Protein AF-A0A9C8ZL32-F1 (afdb_monomer_lite)

Radius of gyration: 30.03 Å; chains: 1; bounding box: 86×32×88 Å

Sequence (175 aa):
MHGDDRQGNGRRWAFMIGAAVLIGLVLAGVYVALLRPLAGVPGGEFSSNGEQIFFTATSQRGTPITADMGGGPMMGGMMFGGSLSCASCHGPDGRGGELQMMGRSIEVPDIRWEALTSEEHGAEMEHESYTEETIRQAITQGVDPAGEPLNWPMPRWSMSEEDLDDLIEYLKTLE

Secondary structure (DSSP, 8-state):
------SHHHHHHHHHHHHHHHHHHHHHHHHHHHTS----------SSHHHHHHHHSB-TTSPBPEEE-SS-HHHHHHHTTT---HHHHH-TTS--EEEEETTEEEEEPP--HHHHH-HHHHHHTTSPPP-HHHHHHHHHH-B-TTSPBPPTT--EEE--HHHHHHHHHHHTT--

Structure (mmCIF, N/CA/C/O backbone):
data_AF-A0A9C8ZL32-F1
#
_entry.id   AF-A0A9C8ZL32-F1
#
loop_
_atom_site.group_PDB
_atom_site.id
_atom_site.type_symbol
_atom_site.label_atom_id
_atom_site.label_alt_id
_atom_site.label_comp_id
_atom_site.label_asym_id
_atom_site.label_entity_id
_atom_site.label_seq_id
_atom_site.pdbx_PDB_ins_code
_atom_site.Cartn_x
_atom_site.Cartn_y
_atom_site.Cartn_z
_atom_site.occupancy
_atom_site.B_iso_or_equiv
_atom_site.auth_seq_id
_atom_site.auth_comp_id
_atom_site.auth_asym_id
_atom_site.auth_atom_id
_atom_site.pdbx_PDB_model_num
ATOM 1 N N . MET A 1 1 ? -72.395 -4.672 67.593 1.00 39.72 1 MET A N 1
ATOM 2 C CA . MET A 1 1 ? -71.893 -5.262 66.334 1.00 39.72 1 MET A CA 1
ATOM 3 C C . MET A 1 1 ? -71.372 -4.121 65.470 1.00 39.72 1 MET A C 1
ATOM 5 O O . MET A 1 1 ? -72.178 -3.400 64.902 1.00 39.72 1 MET A O 1
ATOM 9 N N . HIS A 1 2 ? -70.065 -3.872 65.462 1.00 41.81 2 HIS A N 1
ATOM 10 C CA . HIS A 1 2 ? -69.412 -2.981 64.495 1.00 41.81 2 HIS A CA 1
ATOM 11 C C . HIS A 1 2 ? -68.164 -3.719 64.022 1.00 41.81 2 HIS A C 1
ATOM 13 O O . HIS A 1 2 ? -67.285 -4.028 64.825 1.00 41.81 2 HIS A O 1
ATOM 19 N N . GLY A 1 3 ? -68.213 -4.134 62.757 1.00 45.81 3 GLY A N 1
ATOM 20 C CA . GLY A 1 3 ? -67.220 -4.969 62.104 1.00 45.81 3 GLY A CA 1
ATOM 21 C C . GLY A 1 3 ? -66.013 -4.160 61.650 1.00 45.81 3 GLY A C 1
ATOM 22 O O . GLY A 1 3 ? -66.136 -3.065 61.123 1.00 45.81 3 GLY A O 1
ATOM 23 N N . ASP A 1 4 ? -64.869 -4.764 61.923 1.00 54.47 4 ASP A N 1
ATOM 24 C CA . ASP A 1 4 ? -63.501 -4.536 61.475 1.00 54.47 4 ASP A CA 1
ATOM 25 C C . ASP A 1 4 ? -63.310 -3.977 60.038 1.00 54.47 4 ASP A C 1
ATOM 27 O O . ASP A 1 4 ? -63.378 -4.712 59.056 1.00 54.47 4 ASP A O 1
ATOM 31 N N . ASP A 1 5 ? -62.961 -2.686 59.935 1.00 52.44 5 ASP A N 1
ATOM 32 C CA . ASP A 1 5 ? -62.543 -1.980 58.704 1.00 52.44 5 ASP A CA 1
ATOM 33 C C . ASP A 1 5 ? -61.003 -1.927 58.524 1.00 52.44 5 ASP A C 1
ATOM 35 O O . ASP A 1 5 ? -60.452 -0.968 57.978 1.00 52.44 5 ASP A O 1
ATOM 39 N N . ARG A 1 6 ? -60.238 -2.930 58.989 1.00 51.53 6 ARG A N 1
ATOM 40 C CA . ARG A 1 6 ? -58.757 -2.912 58.857 1.00 51.53 6 ARG A CA 1
ATOM 41 C C . ARG A 1 6 ? -58.165 -3.701 57.686 1.00 51.53 6 ARG A C 1
ATOM 43 O O . ARG A 1 6 ? -56.962 -3.607 57.451 1.00 51.53 6 ARG A O 1
ATOM 50 N N . GLN A 1 7 ? -58.954 -4.444 56.909 1.00 52.59 7 GLN A N 1
ATOM 51 C CA . GLN A 1 7 ? -58.394 -5.410 55.942 1.00 52.59 7 GLN A CA 1
ATOM 52 C C . GLN A 1 7 ? -58.138 -4.870 54.515 1.00 52.59 7 GLN A C 1
ATOM 54 O O . GLN A 1 7 ? -57.438 -5.514 53.732 1.00 52.59 7 GLN A O 1
ATOM 59 N N . GLY A 1 8 ? -58.629 -3.676 54.156 1.00 49.72 8 GLY A N 1
ATOM 60 C CA . GLY A 1 8 ? -58.520 -3.145 52.783 1.00 49.72 8 GLY A CA 1
ATOM 61 C C . GLY A 1 8 ? -57.181 -2.480 52.423 1.00 49.72 8 GLY A C 1
ATOM 62 O O . GLY A 1 8 ? -56.758 -2.518 51.265 1.00 49.72 8 GLY A O 1
ATOM 63 N N . ASN A 1 9 ? -56.490 -1.883 53.399 1.00 53.88 9 ASN A N 1
ATOM 64 C CA . ASN A 1 9 ? -55.334 -1.018 53.128 1.00 53.88 9 ASN A CA 1
ATOM 65 C C . ASN A 1 9 ? -54.004 -1.785 53.001 1.00 53.88 9 ASN A C 1
ATOM 67 O O . ASN A 1 9 ? -53.155 -1.405 52.200 1.00 53.88 9 ASN A O 1
ATOM 71 N N . GLY A 1 10 ? -53.837 -2.904 53.716 1.00 53.62 10 GLY A N 1
ATOM 72 C CA . GLY A 1 10 ? -52.587 -3.681 53.705 1.00 53.62 10 GLY A CA 1
ATOM 73 C C . GLY A 1 10 ? -52.282 -4.349 52.359 1.00 53.62 10 GLY A C 1
ATOM 74 O O . GLY A 1 10 ? -51.138 -4.362 51.912 1.00 53.62 10 GLY A O 1
ATOM 75 N N . ARG A 1 11 ? -53.316 -4.832 51.654 1.00 56.41 11 ARG A N 1
ATOM 76 C CA . ARG A 1 11 ? -53.162 -5.446 50.322 1.00 56.41 11 ARG A CA 1
ATOM 77 C C . ARG A 1 11 ? -52.757 -4.416 49.267 1.00 56.41 11 ARG A C 1
ATOM 79 O O . ARG A 1 11 ? -51.881 -4.694 48.460 1.00 56.41 11 ARG A O 1
ATOM 86 N N . ARG A 1 12 ? -53.337 -3.211 49.305 1.00 56.97 12 ARG A N 1
ATOM 87 C CA . ARG A 1 12 ? -53.019 -2.117 48.367 1.00 56.97 12 ARG A CA 1
ATOM 88 C C . ARG A 1 12 ? -51.570 -1.641 48.494 1.00 56.97 12 ARG A C 1
ATOM 90 O O . ARG A 1 12 ? -50.917 -1.415 47.481 1.00 56.97 12 ARG A O 1
ATOM 97 N N . TRP A 1 13 ? -51.055 -1.557 49.719 1.00 50.34 13 TRP A N 1
ATOM 98 C CA . TRP A 1 13 ? -49.664 -1.176 49.979 1.00 50.34 13 TRP A CA 1
ATOM 99 C C . TRP A 1 13 ? -48.668 -2.250 49.532 1.00 50.34 13 TRP A C 1
ATOM 101 O O . TRP A 1 13 ? -47.664 -1.920 48.907 1.00 50.34 13 TRP A O 1
ATOM 111 N N . ALA A 1 14 ? -48.975 -3.532 49.755 1.00 60.88 14 ALA A N 1
ATOM 112 C CA . ALA A 1 14 ? -48.140 -4.637 49.283 1.00 60.88 14 ALA A CA 1
ATOM 113 C C . ALA A 1 14 ? -48.019 -4.677 47.745 1.00 60.88 14 ALA A C 1
ATOM 115 O O . ALA A 1 14 ? -46.924 -4.880 47.222 1.00 60.88 14 ALA A O 1
ATOM 116 N N . PHE A 1 15 ? -49.110 -4.412 47.011 1.00 59.94 15 PHE A N 1
ATOM 117 C CA . PHE A 1 15 ? -49.075 -4.322 45.544 1.00 59.94 15 PHE A CA 1
ATOM 118 C C . PHE A 1 15 ? -48.273 -3.114 45.037 1.00 59.94 15 PHE A C 1
ATOM 120 O O . PHE A 1 15 ? -47.513 -3.251 44.081 1.00 59.94 15 PHE A O 1
ATOM 127 N N . MET A 1 16 ? -48.394 -1.951 45.686 1.00 57.88 16 MET A N 1
ATOM 128 C CA . MET A 1 16 ? -47.643 -0.741 45.314 1.00 57.88 16 MET A CA 1
ATOM 129 C C . MET A 1 16 ? -46.132 -0.910 45.533 1.00 57.88 16 MET A C 1
ATOM 131 O O . MET A 1 16 ? -45.339 -0.514 44.680 1.00 57.88 16 MET A O 1
ATOM 135 N N . ILE A 1 17 ? -45.729 -1.548 46.638 1.00 64.94 17 ILE A N 1
ATOM 136 C CA . ILE A 1 17 ? -44.318 -1.844 46.935 1.00 64.94 17 ILE A CA 1
ATOM 137 C C . ILE A 1 17 ? -43.763 -2.874 45.941 1.00 64.94 17 ILE A C 1
ATOM 139 O O . ILE A 1 17 ? -42.676 -2.679 45.402 1.00 64.94 17 ILE A O 1
ATOM 143 N N . GLY A 1 18 ? -44.525 -3.931 45.631 1.00 64.44 18 GLY A N 1
ATOM 144 C CA . GLY A 1 18 ? -44.128 -4.930 44.633 1.00 64.44 18 GLY A CA 1
ATOM 145 C C . GLY A 1 18 ? -43.945 -4.342 43.228 1.00 64.44 18 GLY A C 1
ATOM 146 O O . GLY A 1 18 ? -42.967 -4.657 42.551 1.00 64.44 18 GLY A O 1
ATOM 147 N N . ALA A 1 19 ? -44.833 -3.433 42.812 1.00 67.31 19 ALA A N 1
ATOM 148 C CA . ALA A 1 19 ? -44.729 -2.741 41.528 1.00 67.31 19 ALA A CA 1
ATOM 149 C C . ALA A 1 19 ? -43.510 -1.802 41.465 1.00 67.31 19 ALA A C 1
ATOM 151 O O . ALA A 1 19 ? -42.798 -1.792 40.463 1.00 67.31 19 ALA A O 1
ATOM 152 N N . ALA A 1 20 ? -43.224 -1.059 42.540 1.00 69.75 20 ALA A N 1
ATOM 153 C CA . ALA A 1 20 ? -42.065 -0.167 42.607 1.00 69.75 20 ALA A CA 1
ATOM 154 C C . ALA A 1 20 ? -40.727 -0.928 42.551 1.00 69.75 20 ALA A C 1
ATOM 156 O O . ALA A 1 20 ? -39.800 -0.490 41.870 1.00 69.75 20 ALA A O 1
ATOM 157 N N . VAL A 1 21 ? -40.635 -2.092 43.206 1.00 74.19 21 VAL A N 1
ATOM 158 C CA . VAL A 1 21 ? -39.442 -2.957 43.148 1.00 74.19 21 VAL A CA 1
ATOM 159 C C . VAL A 1 21 ? -39.241 -3.529 41.744 1.00 74.19 21 VAL A C 1
ATOM 161 O O . VAL A 1 21 ? -38.123 -3.501 41.232 1.00 74.19 21 VAL A O 1
ATOM 164 N N . LEU A 1 22 ? -40.309 -3.987 41.083 1.00 72.19 22 LEU A N 1
ATOM 165 C CA . LEU A 1 22 ? -40.230 -4.481 39.704 1.00 72.19 22 LEU A CA 1
ATOM 166 C C . LEU A 1 22 ? -39.793 -3.385 38.725 1.00 72.19 22 LEU A C 1
ATOM 168 O O . LEU A 1 22 ? -38.926 -3.629 37.891 1.00 72.19 22 LEU A O 1
ATOM 172 N N . ILE A 1 23 ? -40.327 -2.169 38.858 1.00 76.06 23 ILE A N 1
ATOM 173 C CA . ILE A 1 23 ? -39.914 -1.023 38.035 1.00 76.06 23 ILE A CA 1
ATOM 174 C C . ILE A 1 23 ? -38.441 -0.680 38.289 1.00 76.06 23 ILE A C 1
ATOM 176 O O . ILE A 1 23 ? -37.691 -0.487 37.336 1.00 76.06 23 ILE A O 1
ATOM 180 N N . GLY A 1 24 ? -37.998 -0.664 39.550 1.00 74.50 24 GLY A N 1
ATOM 181 C CA . GLY A 1 24 ? -36.598 -0.417 39.899 1.00 74.50 24 GLY A CA 1
ATOM 182 C C . GLY A 1 24 ? -35.638 -1.451 39.304 1.00 74.50 24 GLY A C 1
ATOM 183 O O . GLY A 1 24 ? -34.599 -1.081 38.763 1.00 74.50 24 GLY A O 1
ATOM 184 N N . LEU A 1 25 ? -36.006 -2.736 39.330 1.00 79.69 25 LEU A N 1
ATOM 185 C CA . LEU A 1 25 ? -35.209 -3.814 38.734 1.00 79.69 25 LEU A CA 1
ATOM 186 C C . LEU A 1 25 ? -35.155 -3.722 37.203 1.00 79.69 25 LEU A C 1
ATOM 188 O O . LEU A 1 25 ? -34.093 -3.927 36.619 1.00 79.69 25 LEU A O 1
ATOM 192 N N . VAL A 1 26 ? -36.266 -3.365 36.552 1.00 77.94 26 VAL A N 1
ATOM 193 C CA . VAL A 1 26 ? -36.304 -3.146 35.098 1.00 77.94 26 VAL A CA 1
ATOM 194 C C . VAL A 1 26 ? -35.438 -1.948 34.709 1.00 77.94 26 VAL A C 1
ATOM 196 O O . VAL A 1 26 ? -34.632 -2.055 33.790 1.00 77.94 26 VAL A O 1
ATOM 199 N N . LEU A 1 27 ? -35.538 -0.831 35.433 1.00 78.88 27 LEU A N 1
ATOM 200 C CA . LEU A 1 27 ? -34.731 0.362 35.168 1.00 78.88 27 LEU A CA 1
ATOM 201 C C . LEU A 1 27 ? -33.237 0.115 35.413 1.00 78.88 27 LEU A C 1
ATOM 203 O O . LEU A 1 27 ? -32.419 0.553 34.609 1.00 78.88 27 LEU A O 1
ATOM 207 N N . ALA A 1 28 ? -32.874 -0.633 36.457 1.00 76.25 28 ALA A N 1
ATOM 208 C CA . ALA A 1 28 ? -31.491 -1.045 36.693 1.00 76.25 28 ALA A CA 1
ATOM 209 C C . ALA A 1 28 ? -30.974 -1.970 35.578 1.00 76.25 28 ALA A C 1
ATOM 211 O O . ALA A 1 28 ? -29.852 -1.795 35.109 1.00 76.25 28 ALA A O 1
ATOM 212 N N . GLY A 1 29 ? -31.798 -2.907 35.097 1.00 74.69 29 GLY A N 1
ATOM 213 C CA . GLY A 1 29 ? -31.457 -3.774 33.967 1.00 74.69 29 GLY A CA 1
ATOM 214 C C . GLY A 1 29 ? -31.242 -2.999 32.664 1.00 74.69 29 GLY A C 1
ATOM 215 O O . GLY A 1 29 ? -30.271 -3.252 31.953 1.00 74.69 29 GLY A O 1
ATOM 216 N N . VAL A 1 30 ? -32.095 -2.010 32.381 1.00 78.69 30 VAL A N 1
ATOM 217 C CA . VAL A 1 30 ? -31.948 -1.111 31.223 1.00 78.69 30 VAL A CA 1
ATOM 218 C C . VAL A 1 30 ? -30.704 -0.236 31.366 1.00 78.69 30 VAL A C 1
ATOM 220 O O . VAL A 1 30 ? -29.951 -0.097 30.409 1.00 78.69 30 VAL A O 1
ATOM 223 N N . TYR A 1 31 ? -30.434 0.301 32.556 1.00 77.31 31 TYR A N 1
ATOM 224 C CA . TYR A 1 31 ? -29.242 1.110 32.812 1.00 77.31 31 TYR A CA 1
ATOM 225 C C . TYR A 1 31 ? -27.949 0.303 32.623 1.00 77.31 31 TYR A C 1
ATOM 227 O O . TYR A 1 31 ? -27.030 0.761 31.952 1.00 77.31 31 TYR A O 1
ATOM 235 N N . VAL A 1 32 ? -27.900 -0.938 33.117 1.00 74.75 32 VAL A N 1
ATOM 236 C CA . VAL A 1 32 ? -26.766 -1.851 32.892 1.00 74.75 32 VAL A CA 1
ATOM 237 C C . VAL A 1 32 ? -26.637 -2.237 31.414 1.00 74.75 32 VAL A C 1
ATOM 239 O O . VAL A 1 32 ? -25.521 -2.347 30.917 1.00 74.75 32 VAL A O 1
ATOM 242 N N . ALA A 1 33 ? -27.746 -2.404 30.686 1.00 72.12 33 ALA A N 1
ATOM 243 C CA . ALA A 1 33 ? -27.720 -2.670 29.246 1.00 72.12 33 ALA A CA 1
ATOM 244 C C . ALA A 1 33 ? -27.228 -1.465 28.424 1.00 72.12 33 ALA A C 1
ATOM 246 O O . ALA A 1 33 ? -26.508 -1.663 27.452 1.00 72.12 33 ALA A O 1
ATOM 247 N N . LEU A 1 34 ? -27.566 -0.237 28.831 1.00 72.56 34 LEU A N 1
ATOM 248 C CA . LEU A 1 34 ? -27.102 1.006 28.201 1.00 72.56 34 LEU A CA 1
ATOM 249 C C . LEU A 1 34 ? -25.640 1.336 28.532 1.00 72.56 34 LEU A C 1
ATOM 251 O O . LEU A 1 34 ? -24.975 2.005 27.749 1.00 72.56 34 LEU A O 1
ATOM 255 N N . LEU A 1 35 ? -25.137 0.863 29.675 1.00 67.00 35 LEU A N 1
ATOM 256 C CA . LEU A 1 35 ? -23.732 0.984 30.069 1.00 67.00 35 LEU A CA 1
ATOM 257 C C . LEU A 1 35 ? -22.854 -0.166 29.569 1.00 67.00 35 LEU A C 1
ATOM 259 O O . LEU A 1 35 ? -21.650 -0.157 29.831 1.00 67.00 35 LEU A O 1
ATOM 263 N N . ARG A 1 36 ? -23.414 -1.162 28.866 1.00 68.06 36 ARG A N 1
ATOM 264 C CA . ARG A 1 36 ? -22.571 -2.145 28.189 1.00 68.06 36 ARG A CA 1
ATOM 265 C C . ARG A 1 36 ? -21.754 -1.396 27.140 1.00 68.06 36 ARG A C 1
ATOM 267 O O . ARG A 1 36 ? -22.359 -0.806 26.244 1.00 68.06 36 ARG A O 1
ATOM 274 N N . PRO A 1 37 ? -20.410 -1.411 27.222 1.00 59.62 37 PRO A N 1
ATOM 275 C CA . PRO A 1 37 ? -19.615 -0.937 26.109 1.00 59.62 37 PRO A CA 1
ATOM 276 C C . PRO A 1 37 ? -20.068 -1.732 24.888 1.00 59.62 37 PRO A C 1
ATOM 278 O O . PRO A 1 37 ? -20.237 -2.953 24.975 1.00 59.62 37 PRO A O 1
ATOM 281 N N . LEU A 1 38 ? -20.329 -1.034 23.783 1.00 61.88 38 LEU A N 1
ATOM 282 C CA . LEU A 1 38 ? -20.447 -1.674 22.484 1.00 61.88 38 LEU A CA 1
ATOM 283 C C . LEU A 1 38 ? -19.108 -2.378 22.272 1.00 61.88 38 LEU A C 1
ATOM 285 O O . LEU A 1 38 ? -18.123 -1.745 21.900 1.00 61.88 38 LEU A O 1
ATOM 289 N N . ALA A 1 39 ? -19.051 -3.665 22.624 1.00 52.50 39 ALA A N 1
ATOM 290 C CA . ALA A 1 39 ? -17.985 -4.539 22.185 1.00 52.50 39 ALA A CA 1
ATOM 291 C C . ALA A 1 39 ? -17.898 -4.313 20.678 1.00 52.50 39 ALA A C 1
ATOM 293 O O . ALA A 1 39 ? -18.929 -4.366 19.999 1.00 52.50 39 ALA A O 1
ATOM 294 N N . GLY A 1 40 ? -16.710 -3.891 20.240 1.00 50.19 40 GLY A N 1
ATOM 295 C CA . GLY A 1 40 ? -16.469 -3.348 18.914 1.00 50.19 40 GLY A CA 1
ATOM 296 C C . GLY A 1 40 ? -17.159 -4.179 17.848 1.00 50.19 40 GLY A C 1
ATOM 297 O O . GLY A 1 40 ? -17.228 -5.402 17.954 1.00 50.19 40 GLY A O 1
ATOM 298 N N . VAL A 1 41 ? -17.702 -3.484 16.850 1.00 48.69 41 VAL A N 1
ATOM 299 C CA . VAL A 1 41 ? -18.204 -4.097 15.623 1.00 48.69 41 VAL A CA 1
ATOM 300 C C . VAL A 1 41 ? -17.167 -5.134 15.190 1.00 48.69 41 VAL A C 1
ATOM 302 O O . VAL A 1 41 ? -16.034 -4.735 14.914 1.00 48.69 41 VAL A O 1
ATOM 305 N N . PRO A 1 42 ? -17.497 -6.437 15.164 1.00 47.12 42 PRO A N 1
ATOM 306 C CA . PRO A 1 42 ? -16.626 -7.399 14.533 1.00 47.12 42 PRO A CA 1
ATOM 307 C C . PRO A 1 42 ? -16.740 -7.108 13.037 1.00 47.12 42 PRO A C 1
ATOM 309 O O . PRO A 1 42 ? -17.617 -7.626 12.348 1.00 47.12 42 PRO A O 1
ATOM 312 N N . GLY A 1 43 ? -15.904 -6.190 12.543 1.00 50.25 43 GLY A N 1
ATOM 313 C CA . GLY A 1 43 ? -15.431 -6.308 11.172 1.00 50.25 43 GLY A CA 1
ATOM 314 C C . GLY A 1 43 ? -14.849 -7.710 11.070 1.00 50.25 43 GLY A C 1
ATOM 315 O O . GLY A 1 43 ? -14.201 -8.144 12.023 1.00 50.25 43 GLY A O 1
ATOM 316 N N . GLY A 1 44 ? -15.192 -8.452 10.014 1.00 58.16 44 GLY A N 1
ATOM 317 C CA . GLY A 1 44 ? -14.701 -9.819 9.843 1.00 58.16 44 GLY A CA 1
ATOM 318 C C . GLY A 1 44 ? -13.214 -9.876 10.183 1.00 58.16 44 GLY A C 1
ATOM 319 O O . GLY A 1 44 ? -12.472 -8.984 9.777 1.00 58.16 44 GLY A O 1
ATOM 320 N N . GLU A 1 45 ? -12.815 -10.838 11.017 1.00 79.88 45 GLU A N 1
ATOM 321 C CA . GLU A 1 45 ? -11.406 -11.007 11.364 1.00 79.88 45 GLU A CA 1
ATOM 322 C C . GLU A 1 45 ? -10.626 -11.168 10.058 1.00 79.88 45 GLU A C 1
ATOM 324 O O . GLU A 1 45 ? -10.832 -12.136 9.326 1.00 79.88 45 GLU A O 1
ATOM 329 N N . PHE A 1 46 ? -9.788 -10.180 9.742 1.00 91.50 46 PHE A N 1
ATOM 330 C CA . PHE A 1 46 ? -8.802 -10.303 8.680 1.00 91.50 46 PHE A CA 1
ATOM 331 C C . PHE A 1 46 ? -7.906 -11.502 9.008 1.00 91.50 46 PHE A C 1
ATOM 333 O O . PHE A 1 46 ? -7.527 -11.706 10.164 1.00 91.50 46 PHE A O 1
ATOM 340 N N . SER A 1 47 ? -7.581 -12.307 8.005 1.00 92.81 47 SER A N 1
ATOM 341 C CA . SER A 1 47 ? -6.790 -13.529 8.148 1.00 92.81 47 SER A CA 1
ATOM 342 C C . SER A 1 47 ? -5.324 -13.261 8.506 1.00 92.81 47 SER A C 1
ATOM 344 O O . SER A 1 47 ? -4.674 -14.124 9.097 1.00 92.81 47 SER A O 1
ATOM 346 N N . SER A 1 48 ? -4.809 -12.065 8.198 1.00 96.88 48 SER A N 1
ATOM 347 C CA . SER A 1 48 ? -3.447 -11.625 8.514 1.00 96.88 48 SER A CA 1
ATOM 348 C C . SER A 1 48 ? -3.374 -10.120 8.799 1.00 96.88 48 SER A C 1
ATOM 350 O O . SER A 1 48 ? -4.336 -9.373 8.593 1.00 96.88 48 SER A O 1
ATOM 352 N N . ASN A 1 49 ? -2.235 -9.654 9.326 1.00 97.62 49 ASN A N 1
ATOM 353 C CA . ASN A 1 49 ? -1.995 -8.223 9.542 1.00 97.62 49 ASN A CA 1
ATOM 354 C C . ASN A 1 49 ? -1.900 -7.478 8.202 1.00 97.62 49 ASN A C 1
ATOM 356 O O . ASN A 1 49 ? -2.516 -6.427 8.040 1.00 97.62 49 ASN A O 1
ATOM 360 N N . GLY A 1 50 ? -1.229 -8.080 7.216 1.00 97.69 50 GLY A N 1
ATOM 361 C CA . GLY A 1 50 ? -1.128 -7.546 5.860 1.00 97.69 50 GLY A CA 1
ATOM 362 C C . GLY A 1 50 ? -2.479 -7.354 5.181 1.00 97.69 50 GLY A C 1
ATOM 363 O O . GLY A 1 50 ? -2.714 -6.306 4.583 1.00 97.69 50 GLY A O 1
ATOM 364 N N . GLU A 1 51 ? -3.401 -8.309 5.338 1.00 97.75 51 GLU A N 1
ATOM 365 C CA . GLU A 1 51 ? -4.763 -8.178 4.810 1.00 97.75 51 GLU A CA 1
ATOM 366 C C . GLU A 1 51 ? -5.490 -6.992 5.457 1.00 97.75 51 GLU A C 1
ATOM 368 O O . GLU A 1 51 ? -6.079 -6.156 4.768 1.00 97.75 51 GLU A O 1
ATOM 373 N N . GLN A 1 52 ? -5.411 -6.857 6.785 1.00 97.00 52 GLN A N 1
ATOM 374 C CA . GLN A 1 52 ? -6.034 -5.725 7.465 1.00 97.00 52 GLN A CA 1
ATOM 375 C C . GLN A 1 52 ? -5.466 -4.390 6.980 1.00 97.00 52 GLN A C 1
ATOM 377 O O . GLN A 1 52 ? -6.235 -3.469 6.684 1.00 97.00 52 GLN A O 1
ATOM 382 N N . ILE A 1 53 ? -4.142 -4.280 6.870 1.00 97.31 53 ILE A N 1
ATOM 383 C CA . ILE A 1 53 ? -3.476 -3.074 6.371 1.00 97.31 53 ILE A CA 1
ATOM 384 C C . ILE A 1 53 ? -3.944 -2.768 4.945 1.00 97.31 53 ILE A C 1
ATOM 386 O O . ILE A 1 53 ? -4.322 -1.629 4.667 1.00 97.31 53 ILE A O 1
ATOM 390 N N . PHE A 1 54 ? -4.006 -3.773 4.071 1.00 97.31 54 PHE A N 1
ATOM 391 C CA . PHE A 1 54 ? -4.441 -3.621 2.684 1.00 97.31 54 PHE A CA 1
ATOM 392 C C . PHE A 1 54 ? -5.844 -3.007 2.567 1.00 97.31 54 PHE A C 1
ATOM 394 O O . PHE A 1 54 ? -6.070 -2.104 1.755 1.00 97.31 54 PHE A O 1
ATOM 401 N N . PHE A 1 55 ? -6.782 -3.448 3.408 1.00 95.62 55 PHE A N 1
ATOM 402 C CA . PHE A 1 55 ? -8.167 -2.978 3.367 1.00 95.62 55 PHE A CA 1
ATOM 403 C C . PHE A 1 55 ? -8.424 -1.700 4.161 1.00 95.62 55 PHE A C 1
ATOM 405 O O . PHE A 1 55 ? -9.319 -0.932 3.800 1.00 95.62 55 PHE A O 1
ATOM 412 N N . THR A 1 56 ? -7.671 -1.460 5.233 1.00 94.12 56 THR A N 1
ATOM 413 C CA . THR A 1 56 ? -8.041 -0.454 6.245 1.00 94.12 56 THR A CA 1
ATOM 414 C C . THR A 1 56 ? -6.963 0.579 6.539 1.00 94.12 56 THR A C 1
ATOM 416 O O . THR A 1 56 ? -7.234 1.524 7.279 1.00 94.12 56 THR A O 1
ATOM 419 N N . ALA A 1 57 ? -5.749 0.400 6.008 1.00 94.81 57 ALA A N 1
ATOM 420 C CA . ALA A 1 57 ? -4.576 1.184 6.386 1.00 94.81 57 ALA A CA 1
ATOM 421 C C . ALA A 1 57 ? -4.391 1.255 7.917 1.00 94.81 57 ALA A C 1
ATOM 423 O O . ALA A 1 57 ? -4.049 2.295 8.472 1.00 94.81 57 ALA A O 1
ATOM 424 N N . THR A 1 58 ? -4.660 0.155 8.624 1.00 94.31 58 THR A N 1
ATOM 425 C CA . THR A 1 58 ? -4.488 0.034 10.078 1.00 94.31 58 THR A CA 1
ATOM 426 C C . THR A 1 58 ? -3.900 -1.338 10.400 1.00 94.31 58 THR A C 1
ATOM 428 O O . THR A 1 58 ? -4.330 -2.335 9.836 1.00 94.31 58 THR A O 1
ATOM 431 N N . SER A 1 59 ? -2.914 -1.390 11.294 1.00 95.56 59 SER A N 1
ATOM 432 C CA . SER A 1 59 ? -2.310 -2.636 11.796 1.00 95.56 59 SER A CA 1
ATOM 433 C C . SER A 1 59 ? -3.234 -3.340 12.803 1.00 95.56 59 SER A C 1
ATOM 435 O O . SER A 1 59 ? -4.006 -2.673 13.501 1.00 95.56 59 SER A O 1
ATOM 437 N N . GLN A 1 60 ? -3.084 -4.655 13.002 1.00 94.44 60 GLN A N 1
ATOM 438 C CA . GLN A 1 60 ? -3.797 -5.426 14.043 1.00 94.44 60 GLN A CA 1
ATOM 439 C C . GLN A 1 60 ? -3.508 -4.936 15.459 1.00 94.44 60 GLN A C 1
ATOM 441 O O . GLN A 1 60 ? -4.304 -5.129 16.379 1.00 94.44 60 GLN A O 1
ATOM 446 N N . ARG A 1 61 ? -2.398 -4.218 15.636 1.00 93.19 61 ARG A N 1
ATOM 447 C CA . ARG A 1 61 ? -2.057 -3.527 16.887 1.00 93.19 61 ARG A CA 1
ATOM 448 C C . ARG A 1 61 ? -2.897 -2.266 17.128 1.00 93.19 61 ARG A C 1
ATOM 450 O O . ARG A 1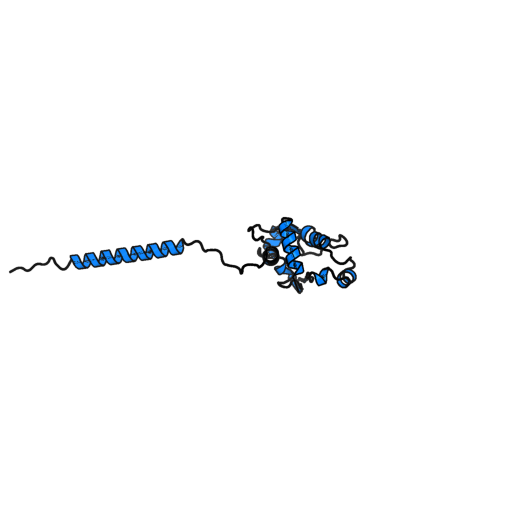 61 ? -2.754 -1.630 18.169 1.00 93.19 61 ARG A O 1
ATOM 457 N N . GLY A 1 62 ? -3.752 -1.890 16.177 1.00 90.38 62 GLY A N 1
ATOM 458 C CA . GLY A 1 62 ? -4.552 -0.667 16.191 1.00 90.38 62 GLY A CA 1
ATOM 459 C C . GLY A 1 62 ? -3.782 0.584 15.762 1.00 90.38 62 GLY A C 1
ATOM 460 O O . GLY A 1 62 ? -4.300 1.688 15.916 1.00 90.38 62 GLY A O 1
ATOM 461 N N . THR A 1 63 ? -2.557 0.436 15.248 1.00 91.94 63 THR A N 1
ATOM 462 C CA . THR A 1 63 ? -1.736 1.554 14.766 1.00 91.94 63 THR A CA 1
ATOM 463 C C . THR A 1 63 ? -2.202 1.980 13.371 1.00 91.94 63 THR A C 1
ATOM 465 O O . THR A 1 63 ? -2.147 1.156 12.455 1.00 91.94 63 THR A O 1
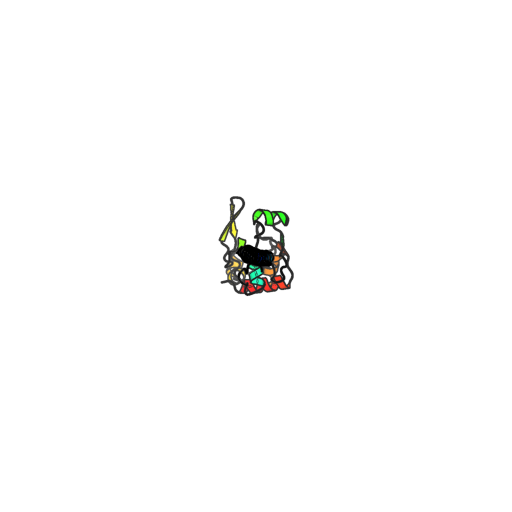ATOM 468 N N . PRO A 1 64 ? -2.629 3.240 13.166 1.00 91.44 64 PRO A N 1
ATOM 469 C CA . PRO A 1 64 ? -2.961 3.738 11.836 1.00 91.44 64 PRO A CA 1
ATOM 470 C C . PRO A 1 64 ? -1.714 3.858 10.959 1.00 91.44 64 PRO A C 1
ATOM 472 O O . PRO A 1 64 ? -0.693 4.395 11.394 1.00 91.44 64 PRO A O 1
ATOM 475 N N . ILE A 1 65 ? -1.826 3.415 9.713 1.00 92.81 65 ILE A N 1
ATOM 476 C CA . ILE A 1 65 ? -0.815 3.599 8.680 1.00 92.81 65 ILE A CA 1
ATOM 477 C C . ILE A 1 65 ? -1.073 4.936 7.988 1.00 92.81 65 ILE A C 1
ATOM 479 O O . ILE A 1 65 ? -2.198 5.252 7.600 1.00 92.81 65 ILE A O 1
ATOM 483 N N . THR A 1 66 ? -0.033 5.757 7.856 1.00 90.56 66 THR A N 1
ATOM 484 C CA . THR A 1 66 ? -0.174 7.106 7.287 1.00 90.56 66 THR A CA 1
ATOM 485 C C . THR A 1 66 ? 0.289 7.136 5.839 1.00 90.56 66 THR A C 1
ATOM 487 O O . THR A 1 66 ? 1.174 6.380 5.450 1.00 90.56 66 THR A O 1
ATOM 490 N N . ALA A 1 67 ? -0.310 8.013 5.039 1.00 89.38 67 ALA A N 1
ATOM 491 C CA . ALA A 1 67 ? 0.022 8.198 3.632 1.00 89.38 67 ALA A CA 1
ATOM 492 C C . ALA A 1 67 ? 0.178 9.687 3.308 1.00 89.38 67 ALA A C 1
ATOM 494 O O . ALA A 1 67 ? -0.615 10.516 3.768 1.00 89.38 67 ALA A O 1
ATOM 495 N N . ASP A 1 68 ? 1.163 10.018 2.476 1.00 86.50 68 ASP A N 1
ATOM 496 C CA . ASP A 1 68 ? 1.327 11.345 1.885 1.00 86.50 68 ASP A CA 1
ATOM 497 C C . ASP A 1 68 ? 1.050 11.319 0.374 1.00 86.50 68 ASP A C 1
ATOM 499 O O . ASP A 1 68 ? 1.700 10.600 -0.381 1.00 86.50 68 ASP A O 1
ATOM 503 N N . MET A 1 69 ? 0.099 12.145 -0.073 1.00 79.19 69 MET A N 1
ATOM 504 C CA . MET A 1 69 ? -0.255 12.340 -1.489 1.00 79.19 69 MET A CA 1
ATOM 505 C C . MET A 1 69 ? 0.285 13.657 -2.076 1.00 79.19 69 MET A C 1
ATOM 507 O O . MET A 1 69 ? -0.236 14.148 -3.078 1.00 79.19 69 MET A O 1
ATOM 511 N N . GLY A 1 70 ? 1.295 14.278 -1.455 1.00 68.75 70 GLY A N 1
ATOM 512 C CA . GLY A 1 70 ? 1.899 15.522 -1.956 1.00 68.75 70 GLY A CA 1
ATOM 513 C C . GLY A 1 70 ? 1.076 16.786 -1.667 1.00 68.75 70 GLY A C 1
ATOM 514 O O . GLY A 1 70 ? 1.311 17.836 -2.258 1.00 68.75 70 GLY A O 1
ATOM 515 N N . GLY A 1 71 ? 0.116 16.694 -0.743 1.00 63.66 71 GLY A N 1
ATOM 516 C CA . GLY A 1 71 ? -0.701 17.808 -0.240 1.00 63.66 71 GLY A CA 1
ATOM 517 C C . GLY A 1 71 ? -0.872 17.789 1.283 1.00 63.66 71 GLY A C 1
ATOM 518 O O . GLY A 1 71 ? -1.703 18.522 1.823 1.00 63.66 71 GLY A O 1
ATOM 519 N N . GLY A 1 72 ? -0.105 16.937 1.974 1.00 57.44 72 GLY A N 1
ATOM 520 C CA . GLY A 1 72 ? -0.217 16.675 3.404 1.00 57.44 72 GLY A CA 1
ATOM 521 C C . GLY A 1 72 ? -1.357 15.708 3.769 1.00 57.44 72 GLY A C 1
ATOM 522 O O . GLY A 1 72 ? -2.273 15.477 2.973 1.00 57.44 72 GLY A O 1
ATOM 523 N N . PRO A 1 73 ? -1.349 15.168 5.002 1.00 57.88 73 PRO A N 1
ATOM 524 C CA . PRO A 1 73 ? -2.290 14.132 5.453 1.00 57.88 73 PRO A CA 1
ATOM 525 C C . PRO A 1 73 ? -3.768 14.564 5.391 1.00 57.88 73 PRO A C 1
ATOM 527 O O . PRO A 1 73 ? -4.666 13.736 5.247 1.00 57.88 73 PRO A O 1
ATOM 530 N N . MET A 1 74 ? -4.033 15.874 5.428 1.00 59.62 74 MET A N 1
ATOM 531 C CA . MET A 1 74 ? -5.384 16.435 5.325 1.00 59.62 74 MET A CA 1
ATOM 532 C C . MET A 1 74 ? -6.017 16.233 3.941 1.00 59.62 74 MET A C 1
ATOM 534 O O . MET A 1 74 ? -7.229 16.037 3.860 1.00 59.62 74 MET A O 1
ATOM 538 N N . MET A 1 75 ? -5.229 16.246 2.858 1.00 62.47 75 MET A N 1
ATOM 539 C CA . MET A 1 75 ? -5.762 16.073 1.500 1.00 62.47 75 MET A CA 1
ATOM 540 C C . MET A 1 75 ? -6.239 14.642 1.249 1.00 62.47 75 MET A C 1
ATOM 542 O O . MET A 1 75 ? -7.284 14.453 0.630 1.00 62.47 75 MET A O 1
ATOM 546 N N . GLY A 1 76 ? -5.537 13.639 1.785 1.00 60.88 76 GLY A N 1
ATOM 547 C CA . GLY A 1 76 ? -5.988 12.247 1.711 1.00 60.88 76 GLY A CA 1
ATOM 548 C C . GLY A 1 76 ? -7.258 11.994 2.509 1.00 60.88 76 GLY A C 1
ATOM 549 O O . GLY A 1 76 ? -8.212 11.423 1.979 1.00 60.88 76 GLY A O 1
ATOM 550 N N . GLY A 1 77 ? -7.325 12.514 3.737 1.00 61.16 77 GLY A N 1
ATOM 551 C CA . GLY A 1 77 ? -8.527 12.418 4.566 1.00 61.16 77 GLY A CA 1
ATOM 552 C C . GLY A 1 77 ? -9.745 13.111 3.947 1.00 61.16 77 GLY A C 1
ATOM 553 O O . GLY A 1 77 ? -10.845 12.567 3.999 1.00 61.16 77 GLY A O 1
ATOM 554 N N . MET A 1 78 ? -9.558 14.277 3.322 1.00 64.56 78 MET A N 1
ATOM 555 C CA . MET A 1 78 ? -10.650 15.032 2.702 1.00 64.56 78 MET A CA 1
ATOM 556 C C . MET A 1 78 ? -11.126 14.416 1.380 1.00 64.56 78 MET A C 1
ATOM 558 O O . MET A 1 78 ? -12.318 14.469 1.088 1.00 64.56 78 MET A O 1
ATOM 562 N N . MET A 1 79 ? -10.221 13.819 0.596 1.00 66.94 79 MET A N 1
ATOM 563 C CA . MET A 1 79 ? -10.555 13.245 -0.711 1.00 66.94 79 MET A CA 1
ATOM 564 C C . MET A 1 79 ? -11.135 11.829 -0.618 1.00 66.94 79 MET A C 1
ATOM 566 O O . MET A 1 79 ? -12.042 11.500 -1.375 1.00 66.94 79 MET A O 1
ATOM 570 N N . PHE A 1 80 ? -10.664 11.019 0.334 1.00 71.75 80 PHE A N 1
ATOM 571 C CA . PHE A 1 80 ? -11.108 9.631 0.524 1.00 71.75 80 PHE A CA 1
ATOM 572 C C . PHE A 1 80 ? -11.943 9.422 1.795 1.00 71.75 80 PHE A C 1
ATOM 574 O O . PHE A 1 80 ? -12.148 8.291 2.229 1.00 71.75 80 PHE A O 1
ATOM 581 N N . GLY A 1 81 ? -12.409 10.501 2.436 1.00 65.50 81 GLY A N 1
ATOM 582 C CA . GLY A 1 81 ? -13.288 10.424 3.609 1.00 65.50 81 GLY A CA 1
ATOM 583 C C . GLY A 1 81 ? -12.696 9.637 4.784 1.00 65.50 81 GLY A C 1
ATOM 584 O O . GLY A 1 81 ? -13.432 8.965 5.501 1.00 65.50 81 GLY A O 1
ATOM 585 N N . GLY A 1 82 ? -11.369 9.661 4.946 1.00 67.38 82 GLY A N 1
ATOM 586 C CA . GLY A 1 82 ? -10.660 8.877 5.965 1.00 67.38 82 GLY A CA 1
ATOM 587 C C . GLY A 1 82 ? -10.599 7.366 5.702 1.00 67.38 82 GLY A C 1
ATOM 588 O O . GLY A 1 82 ? -10.218 6.627 6.600 1.00 67.38 82 GLY A O 1
ATOM 589 N N . SER A 1 83 ? -10.958 6.912 4.497 1.00 74.56 83 SER A N 1
ATOM 590 C CA . SER A 1 83 ? -10.984 5.494 4.095 1.00 74.56 83 SER A CA 1
ATOM 591 C C . SER A 1 83 ? -9.900 5.152 3.062 1.00 74.56 83 SER A C 1
ATOM 593 O O . SER A 1 83 ? -10.074 4.236 2.264 1.00 74.56 83 SER A O 1
ATOM 595 N N . LEU A 1 84 ? -8.806 5.920 3.025 1.00 89.62 84 LEU A N 1
ATOM 596 C CA . LEU A 1 84 ? -7.706 5.666 2.097 1.00 89.62 84 LEU A CA 1
ATOM 597 C C . LEU A 1 84 ? -6.985 4.373 2.498 1.00 89.62 84 LEU A C 1
ATOM 599 O O . LEU A 1 84 ? -6.375 4.311 3.561 1.00 89.62 84 LEU A O 1
ATOM 603 N N . SER A 1 85 ? -7.033 3.374 1.626 1.00 93.81 85 SER A N 1
ATOM 604 C CA . SER A 1 85 ? -6.330 2.094 1.754 1.00 93.81 85 SER A CA 1
ATOM 605 C C . SER A 1 85 ? -5.870 1.589 0.386 1.00 93.81 85 SER A C 1
ATOM 607 O O . SER A 1 85 ? -6.273 2.133 -0.646 1.00 93.81 85 SER A O 1
ATOM 609 N N . CYS A 1 86 ? -5.044 0.544 0.349 1.00 95.62 86 CYS A N 1
ATOM 610 C CA . CYS A 1 86 ? -4.606 -0.074 -0.905 1.00 95.62 86 CYS A CA 1
ATOM 611 C C . CYS A 1 86 ? -5.821 -0.520 -1.736 1.00 95.62 86 CYS A C 1
ATOM 613 O O . CYS A 1 86 ? -5.962 -0.138 -2.900 1.00 95.62 86 CYS A O 1
ATOM 615 N N . ALA A 1 87 ? -6.754 -1.223 -1.084 1.00 95.44 87 ALA A N 1
ATOM 616 C CA . ALA A 1 87 ? -7.975 -1.736 -1.698 1.00 95.44 87 ALA A CA 1
ATOM 617 C C . ALA A 1 87 ? -8.916 -0.636 -2.216 1.00 95.44 87 ALA A C 1
ATOM 619 O O . ALA A 1 87 ? -9.688 -0.871 -3.143 1.00 95.44 87 ALA A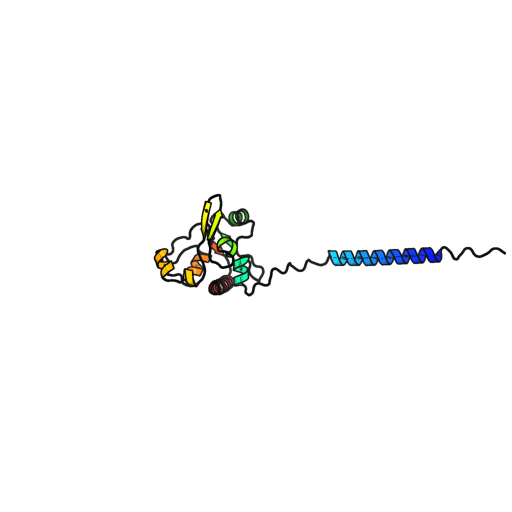 O 1
ATOM 620 N N . SER A 1 88 ? -8.866 0.570 -1.635 1.00 91.56 88 SER A N 1
ATOM 621 C CA . SER A 1 88 ? -9.721 1.689 -2.058 1.00 91.56 88 SER A CA 1
ATOM 622 C C . SER A 1 88 ? -9.413 2.195 -3.476 1.00 91.56 88 SER A C 1
ATOM 624 O O . SER A 1 88 ? -10.303 2.748 -4.121 1.00 91.56 88 SER A O 1
ATOM 626 N N . CYS A 1 89 ? -8.188 1.967 -3.970 1.00 92.44 89 CYS A N 1
ATOM 627 C CA . CYS A 1 89 ? -7.776 2.300 -5.337 1.00 92.44 89 CYS A CA 1
ATOM 628 C C . CYS A 1 89 ? -7.569 1.044 -6.190 1.00 92.44 89 CYS A C 1
ATOM 630 O O . CYS A 1 89 ? -8.093 0.971 -7.296 1.00 92.44 89 CYS A O 1
ATOM 632 N N . HIS A 1 90 ? -6.824 0.057 -5.683 1.00 95.44 90 HIS A N 1
ATOM 633 C CA . HIS A 1 90 ? -6.456 -1.144 -6.444 1.00 95.44 90 HIS A CA 1
ATOM 634 C C . HIS A 1 90 ? -7.535 -2.233 -6.444 1.00 95.44 90 HIS A C 1
ATOM 636 O O . HIS A 1 90 ? -7.364 -3.271 -7.078 1.00 95.44 90 HIS A O 1
ATOM 642 N N . GLY A 1 91 ? -8.643 -2.007 -5.738 1.00 94.38 91 GLY A N 1
ATOM 643 C CA . GLY A 1 91 ? -9.708 -2.986 -5.581 1.00 94.38 91 GLY A CA 1
ATOM 644 C C . GLY A 1 91 ? -9.385 -4.065 -4.539 1.00 94.38 91 GLY A C 1
ATOM 645 O O . GLY A 1 91 ? -8.249 -4.190 -4.078 1.00 94.38 91 GLY A O 1
ATOM 646 N N . PRO A 1 92 ? -10.396 -4.851 -4.133 1.00 94.38 92 PRO A N 1
ATOM 647 C CA . PRO A 1 92 ? -10.241 -5.903 -3.128 1.00 94.38 92 PRO A CA 1
ATOM 648 C C . PRO A 1 92 ? -9.349 -7.067 -3.588 1.00 94.38 92 PRO A C 1
ATOM 650 O O . PRO A 1 92 ? -8.808 -7.774 -2.746 1.00 94.38 92 PRO A O 1
ATOM 653 N N . ASP A 1 93 ? -9.206 -7.260 -4.898 1.00 95.12 93 ASP A N 1
ATOM 654 C CA . ASP A 1 93 ? -8.396 -8.296 -5.546 1.00 95.12 93 ASP A CA 1
ATOM 655 C C . ASP A 1 93 ? -7.077 -7.755 -6.127 1.00 95.12 93 ASP A C 1
ATOM 657 O O . ASP A 1 93 ? -6.308 -8.500 -6.728 1.00 95.12 93 ASP A O 1
ATOM 661 N N . GLY A 1 94 ? -6.795 -6.460 -5.955 1.00 96.12 94 GLY A N 1
ATOM 662 C CA . GLY A 1 94 ? -5.554 -5.835 -6.412 1.00 96.12 94 GLY A CA 1
ATOM 663 C C . GLY A 1 94 ? -5.430 -5.668 -7.928 1.00 96.12 94 GLY A C 1
ATOM 664 O O . GLY A 1 94 ? -4.370 -5.252 -8.385 1.00 96.12 94 GLY A O 1
ATOM 665 N N . ARG A 1 95 ? -6.477 -5.947 -8.715 1.00 95.81 95 ARG A N 1
ATOM 666 C CA . ARG A 1 95 ? -6.436 -5.852 -10.188 1.00 95.81 95 ARG A CA 1
ATOM 667 C C . ARG A 1 95 ? -6.389 -4.424 -10.723 1.00 95.81 95 ARG A C 1
ATOM 669 O O . ARG A 1 95 ? -6.170 -4.233 -11.916 1.00 95.81 95 ARG A O 1
ATOM 676 N N . GLY A 1 96 ? -6.626 -3.432 -9.873 1.00 93.38 96 GLY A N 1
ATOM 677 C CA . GLY A 1 96 ? -6.757 -2.052 -10.309 1.00 93.38 96 GLY A CA 1
ATOM 678 C C . GLY A 1 96 ? -8.058 -1.810 -11.074 1.00 93.38 96 GLY A C 1
ATOM 679 O O . GLY A 1 96 ? -9.089 -2.436 -10.813 1.00 93.38 96 GLY A O 1
ATOM 680 N N . GLY A 1 97 ? -8.027 -0.855 -11.997 1.00 91.88 97 GLY A N 1
ATOM 681 C CA . GLY A 1 97 ? -9.186 -0.438 -12.781 1.00 91.88 97 GLY A CA 1
ATOM 682 C C . GLY A 1 97 ? -9.217 1.068 -12.998 1.00 91.88 97 GLY A C 1
ATOM 683 O O . GLY A 1 97 ? -8.188 1.733 -12.989 1.00 91.88 97 GLY A O 1
ATOM 684 N N . GLU A 1 98 ? -10.408 1.630 -13.187 1.00 91.75 98 GLU A N 1
ATOM 685 C CA . GLU A 1 98 ? -10.571 3.073 -13.364 1.00 91.75 98 GLU A CA 1
ATOM 686 C C . GLU A 1 98 ? -11.093 3.741 -12.091 1.00 91.75 98 GLU A C 1
ATOM 688 O O . GLU A 1 98 ? -12.181 3.432 -11.596 1.00 91.75 98 GLU A O 1
ATOM 693 N N . LEU A 1 99 ? -10.340 4.720 -11.595 1.00 86.94 99 LEU A N 1
ATOM 694 C CA . LEU A 1 99 ? -10.729 5.573 -10.482 1.00 86.94 99 LEU A CA 1
ATOM 695 C C . LEU A 1 99 ? -11.148 6.950 -10.998 1.00 86.94 99 LEU A C 1
ATOM 697 O O . LEU A 1 99 ? -10.365 7.673 -11.611 1.00 86.94 99 LEU A O 1
ATOM 701 N N . GLN A 1 100 ? -12.383 7.349 -10.697 1.00 87.44 100 GLN A N 1
ATOM 702 C CA . GLN A 1 100 ? -12.863 8.698 -10.988 1.00 87.44 100 GLN A CA 1
ATOM 703 C C . GLN A 1 100 ? -12.477 9.654 -9.863 1.00 87.44 100 GLN A C 1
ATOM 705 O O . GLN A 1 100 ? -12.956 9.537 -8.734 1.00 87.44 100 GLN A O 1
ATOM 710 N N . MET A 1 101 ? -11.650 10.644 -10.179 1.00 82.38 101 MET A N 1
ATOM 711 C CA . MET A 1 101 ? -11.136 11.601 -9.208 1.00 82.38 101 MET A CA 1
ATOM 712 C C . MET A 1 101 ? -11.067 13.001 -9.803 1.00 82.38 101 MET A C 1
ATOM 714 O O . MET A 1 101 ? -10.517 13.213 -10.880 1.00 82.38 101 MET A O 1
ATOM 718 N N . MET A 1 102 ? -11.637 13.984 -9.098 1.00 82.94 102 MET A N 1
ATOM 719 C CA . MET A 1 102 ? -11.663 15.388 -9.539 1.00 82.94 102 MET A CA 1
ATOM 720 C C . MET A 1 102 ? -12.195 15.568 -10.978 1.00 82.94 102 MET A C 1
ATOM 722 O O . MET A 1 102 ? -11.732 16.430 -11.725 1.00 82.94 102 MET A O 1
ATOM 726 N N . GLY A 1 103 ? -13.168 14.740 -11.379 1.00 84.50 103 GLY A N 1
ATOM 727 C CA . GLY A 1 103 ? -13.764 14.768 -12.719 1.00 84.50 103 GLY A CA 1
ATOM 728 C C . GLY A 1 103 ? -12.878 14.191 -13.830 1.00 84.50 103 GLY A C 1
ATOM 729 O O . GLY A 1 103 ? -13.112 14.497 -14.998 1.00 84.50 103 GLY A O 1
ATOM 730 N N . ARG A 1 104 ? -11.857 13.399 -13.483 1.00 85.00 104 ARG A N 1
ATOM 731 C CA . ARG A 1 104 ? -10.978 12.693 -14.422 1.00 85.00 104 ARG A CA 1
ATOM 732 C C . ARG A 1 104 ? -10.969 11.198 -14.113 1.00 85.00 104 ARG A C 1
ATOM 734 O O . ARG A 1 104 ? -10.959 10.831 -12.941 1.00 85.00 104 ARG A O 1
ATOM 741 N N . SER A 1 105 ? -10.918 10.379 -15.164 1.00 89.19 105 SER A N 1
ATOM 742 C CA . SER A 1 105 ? -10.623 8.950 -15.037 1.00 89.19 105 SER A CA 1
ATOM 743 C C . SER A 1 105 ? -9.116 8.774 -14.901 1.00 89.19 105 SER A C 1
ATOM 745 O O . SER A 1 105 ? -8.360 9.366 -15.677 1.00 89.19 105 SER A O 1
ATOM 747 N N . ILE A 1 106 ? -8.693 8.018 -13.897 1.00 89.25 106 ILE A N 1
ATOM 748 C CA . ILE A 1 106 ? -7.302 7.655 -13.646 1.00 89.25 106 ILE A CA 1
ATOM 749 C C . ILE A 1 106 ? -7.227 6.137 -13.688 1.00 89.25 106 ILE A C 1
ATOM 751 O O . ILE A 1 106 ? -7.966 5.462 -12.973 1.00 89.25 106 ILE A O 1
ATOM 755 N N . GLU A 1 107 ? -6.335 5.616 -14.519 1.00 91.81 107 GLU A N 1
ATOM 756 C CA . GLU A 1 107 ? -6.034 4.193 -14.557 1.00 91.81 107 GLU A CA 1
ATOM 757 C C . GLU A 1 107 ? -5.193 3.819 -13.333 1.00 91.81 107 GLU A C 1
ATOM 759 O 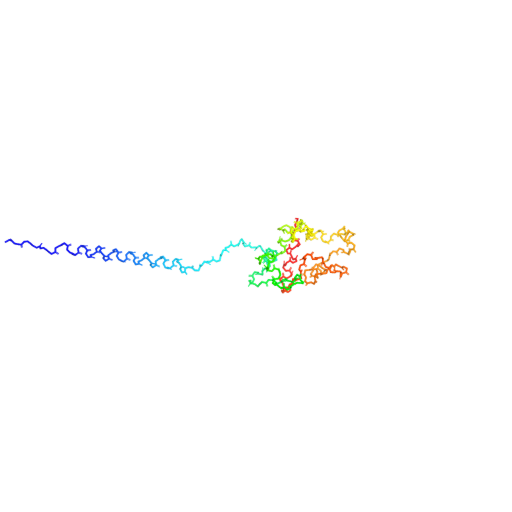O . GLU A 1 107 ? -4.149 4.417 -13.064 1.00 91.81 107 GLU A O 1
ATOM 764 N N . VAL A 1 108 ? -5.691 2.861 -12.561 1.00 93.38 108 VAL A N 1
ATOM 765 C CA . VAL A 1 108 ? -5.022 2.290 -11.399 1.00 93.38 108 VAL A CA 1
ATOM 766 C C . VAL A 1 108 ? -4.474 0.926 -11.810 1.00 93.38 108 VAL A C 1
ATOM 768 O O . VAL A 1 108 ? -5.257 0.098 -12.282 1.00 93.38 108 VAL A O 1
ATOM 771 N N . PRO A 1 109 ? -3.167 0.672 -11.636 1.00 92.62 109 PRO A N 1
ATOM 772 C CA . PRO A 1 109 ? -2.546 -0.544 -12.137 1.00 92.62 109 PRO A CA 1
ATOM 773 C C . PRO A 1 109 ? -2.906 -1.778 -11.304 1.00 92.62 109 PRO A C 1
ATOM 775 O O . PRO A 1 109 ? -3.258 -1.683 -10.120 1.00 92.62 109 PRO A O 1
ATOM 778 N N . ASP A 1 110 ? -2.744 -2.935 -11.942 1.00 94.81 110 ASP A N 1
ATOM 779 C CA . ASP A 1 110 ? -2.735 -4.248 -11.307 1.00 94.81 110 ASP A CA 1
ATOM 780 C C . ASP A 1 110 ? -1.483 -4.395 -10.431 1.00 94.81 110 ASP A C 1
ATOM 782 O O . ASP A 1 110 ? -0.357 -4.229 -10.900 1.00 94.81 110 ASP A O 1
ATOM 786 N N . ILE A 1 111 ? -1.687 -4.680 -9.148 1.00 95.75 111 ILE A N 1
ATOM 787 C CA . ILE A 1 111 ? -0.624 -4.844 -8.147 1.00 95.75 111 ILE A CA 1
ATOM 788 C C . ILE A 1 111 ? -0.496 -6.285 -7.656 1.00 95.75 111 ILE A C 1
ATOM 790 O O . ILE A 1 111 ? 0.172 -6.536 -6.648 1.00 95.75 111 ILE A O 1
ATOM 794 N N . ARG A 1 112 ? -1.133 -7.245 -8.335 1.00 95.94 112 ARG A N 1
ATOM 795 C CA . ARG A 1 112 ? -0.911 -8.664 -8.054 1.00 95.94 112 ARG A CA 1
ATOM 796 C C . ARG A 1 112 ? 0.559 -8.987 -8.272 1.00 95.94 112 ARG A C 1
ATOM 798 O O . ARG A 1 112 ? 1.191 -8.504 -9.214 1.00 95.94 112 ARG A O 1
ATOM 805 N N . TRP A 1 113 ? 1.101 -9.836 -7.407 1.00 94.38 113 TRP A N 1
ATOM 806 C CA . TRP A 1 113 ? 2.525 -10.152 -7.416 1.00 94.38 113 TRP A CA 1
ATOM 807 C C . TRP A 1 113 ? 3.007 -10.663 -8.776 1.00 94.38 113 TRP A C 1
ATOM 809 O O . TRP A 1 113 ? 4.043 -10.225 -9.273 1.00 94.38 113 TRP A O 1
ATOM 819 N N . GLU A 1 114 ? 2.233 -11.545 -9.411 1.00 92.19 114 GLU A N 1
ATOM 820 C CA . GLU A 1 114 ? 2.550 -12.062 -10.744 1.00 92.19 114 GLU A CA 1
ATOM 821 C C . GLU A 1 114 ? 2.589 -10.958 -11.809 1.00 92.19 114 GLU A C 1
ATOM 823 O O . GLU A 1 114 ? 3.474 -10.981 -12.658 1.00 92.19 114 GLU A O 1
ATOM 828 N N . ALA A 1 115 ? 1.687 -9.972 -11.746 1.00 91.38 115 ALA A N 1
ATOM 829 C CA . ALA A 1 115 ? 1.665 -8.860 -12.693 1.00 91.38 115 ALA A CA 1
ATOM 830 C C . ALA A 1 115 ? 2.924 -7.993 -12.542 1.00 91.38 115 ALA A C 1
ATOM 832 O O . ALA A 1 115 ? 3.659 -7.807 -13.511 1.00 91.38 115 ALA A O 1
ATOM 833 N N . LEU A 1 116 ? 3.231 -7.558 -11.316 1.00 91.00 116 LEU A N 1
ATOM 834 C CA . LEU A 1 116 ? 4.372 -6.681 -11.027 1.00 91.00 116 LEU A CA 1
ATOM 835 C C . LEU A 1 116 ? 5.727 -7.337 -11.331 1.00 91.00 116 LEU A C 1
ATOM 837 O O . LEU A 1 116 ? 6.653 -6.681 -11.810 1.00 91.00 116 LEU A O 1
ATOM 841 N N . THR A 1 117 ? 5.860 -8.630 -11.034 1.00 89.88 117 THR A N 1
ATOM 842 C CA . THR A 1 117 ? 7.132 -9.361 -11.170 1.00 89.88 117 THR A CA 1
ATOM 843 C C . THR A 1 117 ? 7.320 -10.016 -12.540 1.00 89.88 117 THR A C 1
ATOM 845 O O . THR A 1 117 ? 8.369 -10.608 -12.794 1.00 89.88 117 THR A O 1
ATOM 848 N N . SER A 1 118 ? 6.337 -9.905 -13.440 1.00 85.69 118 SER A N 1
ATOM 849 C CA . SER A 1 118 ? 6.456 -10.421 -14.804 1.00 85.69 118 SER A CA 1
ATOM 850 C C . SER A 1 118 ? 7.450 -9.609 -15.642 1.00 85.69 118 SER A C 1
ATOM 852 O O . SER A 1 118 ? 7.547 -8.385 -15.535 1.00 85.69 118 SER A O 1
ATOM 854 N N . GLU A 1 119 ? 8.173 -10.295 -16.531 1.00 73.38 119 GLU A N 1
ATOM 855 C CA . GLU A 1 119 ? 9.059 -9.638 -17.503 1.00 73.38 119 GLU A CA 1
ATOM 856 C C . GLU A 1 119 ? 8.269 -8.802 -18.526 1.00 73.38 119 GLU A C 1
ATOM 858 O O . GLU A 1 119 ? 8.779 -7.805 -19.032 1.00 73.38 119 GLU A O 1
ATOM 863 N N . GLU A 1 120 ? 7.019 -9.188 -18.810 1.00 70.12 120 GLU A N 1
ATOM 864 C CA . GLU A 1 120 ? 6.114 -8.474 -19.719 1.00 70.12 120 GLU A CA 1
ATOM 865 C C . GLU A 1 120 ? 5.768 -7.087 -19.174 1.00 70.12 120 GLU A C 1
ATOM 867 O O . GLU A 1 120 ? 5.948 -6.099 -19.881 1.00 70.12 120 GLU A O 1
ATOM 872 N N . HIS A 1 121 ? 5.396 -6.992 -17.894 1.00 72.94 121 HIS A N 1
ATOM 873 C CA . HIS A 1 121 ? 5.111 -5.711 -17.252 1.00 72.94 121 HIS A CA 1
ATOM 874 C C . HIS A 1 121 ? 6.320 -4.767 -17.264 1.00 72.94 121 HIS A C 1
ATOM 876 O O . HIS A 1 121 ? 6.179 -3.589 -17.584 1.00 72.94 121 HIS A O 1
ATOM 882 N N . GLY A 1 122 ? 7.521 -5.283 -16.977 1.00 58.22 122 GLY A N 1
ATOM 883 C CA . GLY A 1 122 ? 8.743 -4.483 -17.069 1.00 58.22 122 GLY A CA 1
ATOM 884 C C . GLY A 1 122 ? 8.996 -3.956 -18.488 1.00 58.22 122 GLY A C 1
ATOM 885 O O . GLY A 1 122 ? 9.290 -2.778 -18.687 1.00 58.22 122 GLY A O 1
ATOM 886 N N . ALA A 1 123 ? 8.809 -4.802 -19.503 1.00 54.59 123 ALA A N 1
ATOM 887 C CA . ALA A 1 123 ? 8.977 -4.398 -20.896 1.00 54.59 123 ALA A CA 1
ATOM 888 C C . ALA A 1 123 ? 7.945 -3.350 -21.351 1.00 54.59 123 ALA A C 1
ATOM 890 O O . ALA A 1 123 ? 8.299 -2.442 -22.102 1.00 54.59 123 ALA A O 1
ATOM 891 N N . GLU A 1 124 ? 6.690 -3.462 -20.910 1.00 65.62 124 GLU A N 1
ATOM 892 C CA . GLU A 1 124 ? 5.618 -2.514 -21.240 1.00 65.62 124 GLU A CA 1
ATOM 893 C C . GLU A 1 124 ? 5.812 -1.146 -20.584 1.00 65.62 124 GLU A C 1
ATOM 895 O O . GLU A 1 124 ? 5.542 -0.118 -21.205 1.00 65.62 124 GLU A O 1
ATOM 900 N N . MET A 1 125 ? 6.297 -1.140 -19.344 1.00 70.69 125 MET A N 1
ATOM 901 C CA . MET A 1 125 ? 6.490 0.069 -18.544 1.00 70.69 125 MET A CA 1
ATOM 902 C C . MET A 1 125 ? 7.914 0.640 -18.641 1.00 70.69 125 MET A C 1
ATOM 904 O O . MET A 1 125 ? 8.249 1.575 -17.921 1.00 70.69 125 MET A O 1
ATOM 908 N N . GLU A 1 126 ? 8.746 0.089 -19.534 1.00 75.94 126 GLU A N 1
ATOM 909 C CA . GLU A 1 126 ? 10.140 0.490 -19.782 1.00 75.94 126 GLU A CA 1
ATOM 910 C C . GLU A 1 126 ? 11.053 0.466 -18.533 1.00 75.94 126 GLU A C 1
ATOM 912 O O . GLU A 1 126 ? 12.060 1.174 -18.475 1.00 75.94 126 GLU A O 1
ATOM 917 N N . HIS A 1 127 ? 10.763 -0.405 -17.561 1.00 76.62 127 HIS A N 1
ATOM 918 C CA . HIS A 1 127 ? 11.583 -0.627 -16.364 1.00 76.62 127 HIS A CA 1
ATOM 919 C C . HIS A 1 127 ? 11.851 -2.123 -16.116 1.00 76.62 127 HIS A C 1
ATOM 921 O O . HIS A 1 127 ? 11.265 -3.001 -16.738 1.00 76.62 127 HIS A O 1
ATOM 927 N N . GLU A 1 128 ? 12.763 -2.467 -15.206 1.00 80.50 128 GLU A N 1
ATOM 928 C CA . GLU A 1 128 ? 12.952 -3.875 -14.822 1.00 80.50 128 GLU A CA 1
ATOM 929 C C . GLU A 1 128 ? 11.691 -4.429 -14.138 1.00 80.50 128 GLU A C 1
ATOM 931 O O . GLU A 1 128 ? 10.911 -3.678 -13.551 1.00 80.50 128 GLU A O 1
ATOM 936 N N . SER A 1 129 ? 11.481 -5.748 -14.186 1.00 88.38 129 SER A N 1
ATOM 937 C CA . SER A 1 129 ? 10.429 -6.394 -13.391 1.00 88.38 129 SER A CA 1
ATOM 938 C C . SER A 1 129 ? 10.579 -6.017 -11.919 1.00 88.38 129 SER A C 1
ATOM 940 O O . SER A 1 129 ? 11.701 -5.962 -11.400 1.00 88.38 129 SER A O 1
ATOM 942 N N . TYR A 1 130 ? 9.466 -5.820 -11.219 1.00 92.06 130 TYR A N 1
ATOM 943 C CA . TYR A 1 130 ? 9.544 -5.537 -9.797 1.00 92.06 130 TYR A CA 1
ATOM 944 C C . TYR A 1 130 ? 10.195 -6.697 -9.033 1.00 92.06 130 TYR A C 1
ATOM 946 O O . TYR A 1 130 ? 10.033 -7.876 -9.343 1.00 92.06 130 TYR A O 1
ATOM 954 N N . THR A 1 131 ? 10.921 -6.334 -7.986 1.00 94.81 131 THR A N 1
ATOM 955 C CA . THR A 1 131 ? 11.427 -7.234 -6.955 1.00 94.81 131 THR A CA 1
ATOM 956 C C . THR A 1 131 ? 10.752 -6.867 -5.645 1.00 94.81 131 THR A C 1
ATOM 958 O O . THR A 1 131 ? 10.168 -5.793 -5.517 1.00 94.81 131 THR A O 1
ATOM 961 N N . GLU A 1 132 ? 10.869 -7.715 -4.628 1.00 96.75 132 GLU A N 1
ATOM 962 C CA . GLU A 1 132 ? 10.352 -7.366 -3.305 1.00 96.75 132 GLU A CA 1
ATOM 963 C C . GLU A 1 132 ? 10.899 -6.022 -2.795 1.00 96.75 132 GLU A C 1
ATOM 965 O O . GLU A 1 132 ? 10.145 -5.203 -2.274 1.00 96.75 132 GLU A O 1
ATOM 970 N N . GLU A 1 133 ? 12.192 -5.769 -3.003 1.00 96.88 133 GLU A N 1
ATOM 971 C CA . GLU A 1 133 ? 12.839 -4.523 -2.591 1.00 96.88 133 GLU A CA 1
ATOM 972 C C . GLU A 1 133 ? 12.271 -3.314 -3.344 1.00 96.88 133 GLU A C 1
ATOM 974 O O . GLU A 1 133 ? 11.925 -2.305 -2.730 1.00 96.88 133 GLU A O 1
ATOM 979 N N . THR A 1 134 ? 12.095 -3.412 -4.663 1.00 96.50 134 THR A N 1
ATOM 980 C CA . THR A 1 134 ? 11.542 -2.290 -5.436 1.00 96.50 134 THR A CA 1
ATOM 981 C C . THR A 1 134 ? 10.046 -2.088 -5.177 1.00 96.50 134 THR A C 1
ATOM 983 O O . THR A 1 134 ? 9.579 -0.954 -5.219 1.00 96.50 134 THR A O 1
ATOM 986 N N . ILE A 1 135 ? 9.292 -3.126 -4.790 1.00 97.12 135 ILE A N 1
ATOM 987 C CA . ILE A 1 135 ? 7.902 -2.975 -4.316 1.00 97.12 135 ILE A CA 1
ATOM 988 C C . ILE A 1 135 ? 7.867 -2.222 -2.981 1.00 97.12 135 ILE A C 1
ATOM 990 O O . ILE A 1 135 ? 7.050 -1.316 -2.799 1.00 97.12 135 ILE A O 1
ATOM 994 N N . ARG A 1 136 ? 8.778 -2.526 -2.049 1.00 98.12 136 ARG A N 1
ATOM 995 C CA . ARG A 1 136 ? 8.899 -1.769 -0.789 1.00 98.12 136 ARG A CA 1
ATOM 996 C C . ARG A 1 136 ? 9.183 -0.294 -1.056 1.00 98.12 136 ARG A C 1
ATOM 998 O O . ARG A 1 136 ? 8.584 0.574 -0.414 1.00 98.12 136 ARG A O 1
ATOM 1005 N N . GLN A 1 137 ? 10.053 0.001 -2.018 1.00 97.38 137 GLN A N 1
ATOM 1006 C CA . GLN A 1 137 ? 10.363 1.369 -2.440 1.00 97.38 137 GLN A CA 1
ATOM 1007 C C . GLN A 1 137 ? 9.159 2.047 -3.106 1.00 97.38 137 GLN A C 1
ATOM 1009 O O . GLN A 1 137 ? 8.844 3.187 -2.765 1.00 97.38 137 GLN A O 1
ATOM 1014 N N . ALA A 1 138 ? 8.415 1.340 -3.955 1.00 96.69 138 ALA A N 1
ATOM 1015 C CA . ALA A 1 138 ? 7.176 1.842 -4.541 1.00 96.69 138 ALA A CA 1
ATOM 1016 C C . ALA A 1 138 ? 6.147 2.238 -3.475 1.00 96.69 138 ALA A C 1
ATOM 1018 O O . ALA A 1 138 ? 5.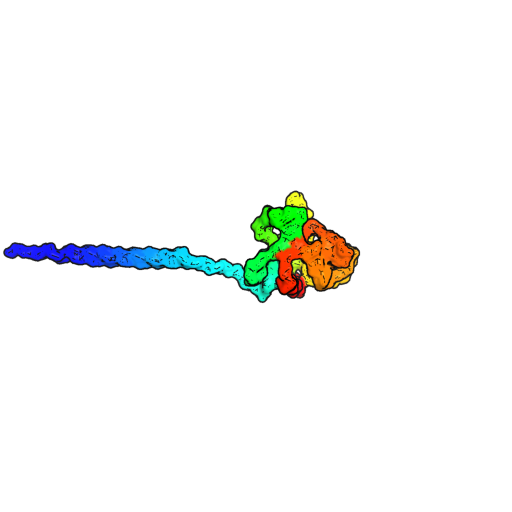586 3.330 -3.534 1.00 96.69 138 ALA A O 1
ATOM 1019 N N . ILE A 1 139 ? 5.958 1.406 -2.449 1.00 97.31 139 ILE A N 1
ATOM 1020 C CA . ILE A 1 139 ? 5.001 1.665 -1.362 1.00 97.31 139 ILE A CA 1
ATOM 1021 C C . ILE A 1 139 ? 5.448 2.838 -0.477 1.00 97.31 139 ILE A C 1
ATOM 1023 O O . ILE A 1 139 ? 4.639 3.697 -0.124 1.00 97.31 139 ILE A O 1
ATOM 1027 N N . THR A 1 140 ? 6.724 2.880 -0.088 1.00 97.06 140 THR A N 1
ATOM 1028 C CA . THR A 1 140 ? 7.206 3.815 0.948 1.00 97.06 140 THR A CA 1
ATOM 1029 C C . THR A 1 140 ? 7.749 5.128 0.391 1.00 97.06 140 THR A C 1
ATOM 1031 O O . THR A 1 140 ? 7.570 6.185 0.995 1.00 97.06 140 THR A O 1
ATOM 1034 N N . GLN A 1 141 ? 8.397 5.084 -0.771 1.00 95.81 141 GLN A N 1
ATOM 1035 C CA . GLN A 1 141 ? 9.067 6.227 -1.398 1.00 95.81 141 GLN A CA 1
ATOM 1036 C C . GLN A 1 141 ? 8.311 6.735 -2.631 1.00 95.81 141 GLN A C 1
ATOM 1038 O O . GLN A 1 141 ? 8.475 7.898 -3.018 1.00 95.81 141 GLN A O 1
ATOM 1043 N N . GLY A 1 142 ? 7.428 5.912 -3.205 1.00 94.75 142 GLY A N 1
ATOM 1044 C CA . GLY A 1 142 ? 6.661 6.267 -4.393 1.00 94.75 142 GLY A CA 1
ATOM 1045 C C . GLY A 1 142 ? 7.550 6.365 -5.626 1.00 94.75 142 GLY A C 1
ATOM 1046 O O . GLY A 1 142 ? 7.449 7.358 -6.349 1.00 94.75 142 GLY A O 1
ATOM 1047 N N . VAL A 1 143 ? 8.444 5.389 -5.814 1.00 94.81 143 VAL A N 1
ATOM 1048 C CA . VAL A 1 143 ? 9.327 5.263 -6.984 1.00 94.81 143 VAL A CA 1
ATOM 1049 C C . VAL A 1 143 ? 9.254 3.861 -7.587 1.00 94.81 143 VAL A C 1
ATOM 1051 O O . VAL A 1 143 ? 8.996 2.894 -6.871 1.00 94.81 143 VAL A O 1
ATOM 1054 N N . ASP A 1 144 ? 9.453 3.758 -8.893 1.00 93.69 144 ASP A N 1
ATOM 1055 C CA . ASP A 1 144 ? 9.481 2.495 -9.632 1.00 93.69 144 ASP A CA 1
ATOM 1056 C C . ASP A 1 144 ? 10.882 1.827 -9.606 1.00 93.69 144 ASP A C 1
ATOM 1058 O O . ASP A 1 144 ? 11.807 2.355 -8.976 1.00 93.69 144 ASP A O 1
ATOM 1062 N N . PRO A 1 145 ? 11.080 0.664 -10.263 1.00 93.25 145 PRO A N 1
ATOM 1063 C CA . PRO A 1 145 ? 12.376 -0.015 -10.316 1.00 93.25 145 PRO A CA 1
ATOM 1064 C C . PRO A 1 145 ? 13.481 0.788 -11.019 1.00 93.25 145 PRO A C 1
ATOM 1066 O O . PRO A 1 145 ? 14.658 0.562 -10.739 1.00 93.25 145 PRO A O 1
ATOM 1069 N N . ALA A 1 146 ? 13.131 1.730 -11.900 1.00 91.31 146 ALA A N 1
ATOM 1070 C CA . ALA A 1 146 ? 14.074 2.650 -12.537 1.00 91.31 146 ALA A CA 1
ATOM 1071 C C . ALA A 1 146 ? 14.410 3.865 -11.644 1.00 91.31 146 ALA A C 1
ATOM 1073 O O . ALA A 1 146 ? 15.319 4.642 -11.956 1.00 91.31 146 ALA A O 1
ATOM 1074 N N . GLY A 1 147 ? 13.724 4.012 -10.507 1.00 92.31 147 GLY A N 1
ATOM 1075 C CA . GLY A 1 147 ? 13.849 5.138 -9.587 1.00 92.31 147 GLY A CA 1
ATOM 1076 C C . GLY A 1 147 ? 13.035 6.360 -10.012 1.00 92.31 147 GLY A C 1
ATOM 1077 O O . GLY A 1 147 ? 13.216 7.441 -9.438 1.00 92.31 147 GLY A O 1
ATOM 1078 N N . GLU A 1 148 ? 12.152 6.223 -11.001 1.00 92.56 148 GLU A N 1
ATOM 1079 C CA . GLU A 1 148 ? 11.276 7.303 -11.434 1.00 92.56 148 GLU A CA 1
ATOM 1080 C C . GLU A 1 148 ? 10.081 7.446 -10.478 1.00 92.56 148 GLU A C 1
ATOM 1082 O O . GLU A 1 148 ? 9.591 6.456 -9.929 1.00 92.56 148 GLU A O 1
ATOM 1087 N N . PRO A 1 149 ? 9.596 8.674 -10.212 1.00 92.38 149 PRO A N 1
ATOM 1088 C CA . PRO A 1 149 ? 8.453 8.872 -9.329 1.00 92.38 149 PRO A CA 1
ATOM 1089 C C . PRO A 1 149 ? 7.176 8.235 -9.884 1.00 92.38 149 PRO A C 1
ATOM 1091 O O . PRO A 1 149 ? 6.800 8.485 -11.028 1.00 92.38 149 PRO A O 1
ATOM 1094 N N . LEU A 1 150 ? 6.443 7.517 -9.032 1.00 91.69 150 LEU A N 1
ATOM 1095 C CA . LEU A 1 150 ? 5.129 6.984 -9.382 1.00 91.69 150 LEU A CA 1
ATOM 1096 C C . LEU A 1 150 ? 4.119 8.110 -9.625 1.00 91.69 150 LEU A C 1
ATOM 1098 O O . LEU A 1 150 ? 4.147 9.171 -8.985 1.00 91.69 150 LEU A O 1
ATOM 1102 N N . ASN A 1 151 ? 3.191 7.846 -10.541 1.00 88.31 151 ASN A N 1
ATOM 1103 C CA . ASN A 1 151 ? 2.155 8.795 -10.920 1.00 88.31 151 ASN A CA 1
ATOM 1104 C C . ASN A 1 151 ? 1.198 9.097 -9.754 1.00 88.31 151 ASN A C 1
ATOM 1106 O O . ASN A 1 151 ? 0.784 8.222 -8.990 1.00 88.31 151 ASN A O 1
ATOM 1110 N N . TRP A 1 152 ? 0.783 10.360 -9.650 1.00 86.50 152 TRP A N 1
ATOM 1111 C CA . TRP A 1 152 ? -0.314 10.752 -8.764 1.00 86.50 152 TRP A CA 1
ATOM 1112 C C . TRP A 1 152 ? -1.616 10.057 -9.219 1.00 86.50 152 TRP A C 1
ATOM 1114 O O . TRP A 1 152 ? -1.878 10.053 -10.424 1.00 86.50 152 TRP A O 1
ATOM 1124 N N . PRO A 1 153 ? -2.452 9.501 -8.314 1.00 88.12 153 PRO A N 1
ATOM 1125 C CA . PRO A 1 153 ? -2.547 9.777 -6.878 1.00 88.12 153 PRO A CA 1
ATOM 1126 C C . PRO A 1 153 ? -1.900 8.734 -5.954 1.00 88.12 153 PRO A C 1
ATOM 1128 O O . PRO A 1 153 ? -2.245 8.707 -4.774 1.00 88.12 153 PRO A O 1
ATOM 1131 N N . MET A 1 154 ? -0.994 7.875 -6.433 1.00 92.38 154 MET A N 1
ATOM 1132 C CA . MET A 1 154 ? -0.396 6.857 -5.563 1.00 92.38 154 MET A CA 1
ATOM 1133 C C . MET A 1 154 ? 0.383 7.515 -4.398 1.00 92.38 154 MET A C 1
ATOM 1135 O O . MET A 1 154 ? 1.287 8.320 -4.645 1.00 92.38 154 MET A O 1
ATOM 1139 N N . PRO A 1 155 ? 0.019 7.245 -3.126 1.00 91.69 155 PRO A N 1
ATOM 1140 C CA . PRO A 1 155 ? 0.643 7.887 -1.972 1.00 91.69 155 PRO A CA 1
ATOM 1141 C C . PRO A 1 155 ? 1.975 7.240 -1.583 1.00 91.69 155 PRO A C 1
ATOM 1143 O O . PRO A 1 155 ? 2.278 6.113 -1.960 1.00 91.69 155 PRO A O 1
ATOM 1146 N N . ARG A 1 156 ? 2.724 7.942 -0.730 1.00 94.19 156 ARG A N 1
ATOM 1147 C CA . ARG A 1 156 ? 3.890 7.420 -0.004 1.00 94.19 156 ARG A CA 1
ATOM 1148 C C . ARG A 1 156 ? 3.459 6.988 1.386 1.00 94.19 156 ARG A C 1
ATOM 1150 O O . ARG A 1 156 ? 3.035 7.832 2.179 1.00 94.19 156 ARG A O 1
ATOM 1157 N N . TRP A 1 157 ? 3.526 5.694 1.664 1.00 94.75 157 TRP A N 1
ATOM 1158 C CA . TRP A 1 157 ? 3.063 5.122 2.923 1.00 94.75 157 TRP A CA 1
ATOM 1159 C C . TRP A 1 157 ? 4.163 5.100 3.986 1.00 94.75 157 TRP A C 1
ATOM 1161 O O . TRP A 1 157 ? 5.323 4.806 3.705 1.00 94.75 157 TRP A O 1
ATOM 1171 N N . SER A 1 158 ? 3.786 5.364 5.235 1.00 94.75 158 SER A N 1
ATOM 1172 C CA . SER A 1 158 ? 4.659 5.262 6.402 1.00 94.75 158 SER A CA 1
ATOM 1173 C C . SER A 1 158 ? 4.056 4.302 7.427 1.00 94.75 158 SER A C 1
ATOM 1175 O O . SER A 1 158 ? 2.955 4.529 7.940 1.00 94.75 158 SER A O 1
ATOM 1177 N N . MET A 1 159 ? 4.802 3.227 7.694 1.00 96.00 159 MET A N 1
ATOM 1178 C CA . MET A 1 159 ? 4.483 2.116 8.598 1.00 96.00 159 MET A CA 1
ATOM 1179 C C . MET A 1 159 ? 5.767 1.540 9.216 1.00 96.00 159 MET A C 1
ATOM 1181 O O . MET A 1 159 ? 6.865 1.933 8.817 1.00 96.00 159 MET A O 1
ATOM 1185 N N . SER A 1 160 ? 5.653 0.630 10.190 1.00 97.75 160 SER A N 1
ATOM 1186 C CA . SER A 1 160 ? 6.825 -0.105 10.688 1.00 97.75 160 SER A CA 1
ATOM 1187 C C . SER A 1 160 ? 7.291 -1.153 9.676 1.00 97.75 160 SER A C 1
ATOM 1189 O O . SER A 1 160 ? 6.480 -1.641 8.896 1.00 97.75 160 SER A O 1
ATOM 1191 N N . GLU A 1 161 ? 8.555 -1.574 9.753 1.00 97.81 161 GLU A N 1
ATOM 1192 C CA . GLU A 1 161 ? 9.094 -2.637 8.886 1.00 97.81 161 GLU A CA 1
ATOM 1193 C C . GLU A 1 161 ? 8.266 -3.929 8.968 1.00 97.81 161 GLU A C 1
ATOM 1195 O O . GLU A 1 161 ? 7.890 -4.459 7.936 1.00 97.81 161 GLU A O 1
ATOM 1200 N N . GLU A 1 162 ? 7.858 -4.346 10.170 1.00 98.19 162 GLU A N 1
ATOM 1201 C CA . GLU A 1 162 ? 7.000 -5.528 10.375 1.00 98.19 162 GLU A CA 1
ATOM 1202 C C . GLU A 1 162 ? 5.626 -5.413 9.686 1.00 98.19 162 GLU A C 1
ATOM 1204 O O . GLU A 1 162 ? 5.138 -6.372 9.107 1.00 98.19 162 GLU A O 1
ATOM 1209 N N . ASP A 1 163 ? 5.021 -4.218 9.682 1.00 98.44 163 ASP A N 1
ATOM 1210 C CA . ASP A 1 163 ? 3.724 -4.002 9.024 1.00 98.44 163 ASP A CA 1
ATOM 1211 C C . ASP A 1 163 ? 3.896 -4.008 7.493 1.00 98.44 163 ASP A C 1
ATOM 1213 O O . ASP A 1 163 ? 3.012 -4.462 6.766 1.00 98.44 163 ASP A O 1
ATOM 1217 N N . LEU A 1 164 ? 5.044 -3.524 6.998 1.00 98.50 164 LEU A N 1
ATOM 1218 C CA . LEU A 1 164 ? 5.393 -3.587 5.580 1.00 98.50 164 LEU A CA 1
ATOM 1219 C C . LEU A 1 164 ? 5.682 -5.026 5.140 1.00 98.50 164 LEU A C 1
ATOM 1221 O O . LEU A 1 164 ? 5.223 -5.419 4.073 1.00 98.50 164 LEU A O 1
ATOM 1225 N N . ASP A 1 165 ? 6.404 -5.803 5.948 1.00 98.56 165 ASP A N 1
ATOM 1226 C CA . ASP A 1 165 ? 6.664 -7.225 5.701 1.00 98.56 165 ASP A CA 1
ATOM 1227 C C . ASP A 1 165 ? 5.349 -7.997 5.569 1.00 98.56 165 ASP A C 1
ATOM 1229 O O . ASP A 1 165 ? 5.115 -8.645 4.547 1.00 98.56 165 ASP A O 1
ATOM 1233 N N . ASP A 1 166 ? 4.450 -7.840 6.541 1.00 98.56 166 ASP A N 1
ATOM 1234 C CA . ASP A 1 166 ? 3.145 -8.499 6.535 1.00 98.56 166 ASP A CA 1
ATOM 1235 C C . ASP A 1 166 ? 2.296 -8.085 5.321 1.00 98.56 166 ASP A C 1
ATOM 1237 O O . ASP A 1 166 ? 1.631 -8.919 4.700 1.00 98.56 166 ASP A O 1
ATOM 1241 N N . LEU A 1 167 ? 2.313 -6.798 4.949 1.00 98.44 167 LEU A N 1
ATOM 1242 C CA . LEU A 1 167 ? 1.615 -6.302 3.759 1.00 98.44 167 LEU A CA 1
ATOM 1243 C C . LEU A 1 167 ? 2.170 -6.932 2.477 1.00 98.44 167 LEU A C 1
ATOM 1245 O O . LEU A 1 167 ? 1.397 -7.375 1.628 1.00 98.44 167 LEU A O 1
ATOM 1249 N N . ILE A 1 168 ? 3.494 -6.995 2.333 1.00 98.25 168 ILE A N 1
ATOM 1250 C CA . ILE A 1 168 ? 4.160 -7.627 1.189 1.00 98.25 168 ILE A CA 1
ATOM 1251 C C . ILE A 1 168 ? 3.814 -9.119 1.113 1.00 98.25 168 ILE A C 1
ATOM 1253 O O . ILE A 1 168 ? 3.542 -9.626 0.023 1.00 98.25 168 ILE A O 1
ATOM 1257 N N . GLU A 1 169 ? 3.790 -9.824 2.247 1.00 98.25 169 GLU A N 1
ATOM 1258 C CA . GLU A 1 169 ? 3.354 -11.223 2.300 1.00 98.25 169 GLU A CA 1
ATOM 1259 C C . GLU A 1 169 ? 1.913 -11.387 1.822 1.00 98.25 169 GLU A C 1
ATOM 1261 O O . GLU A 1 169 ? 1.631 -12.302 1.050 1.00 98.25 169 GLU A O 1
ATOM 1266 N N . TYR A 1 170 ? 1.014 -10.478 2.200 1.00 98.00 170 TYR A N 1
ATOM 1267 C CA . TYR A 1 170 ? -0.360 -10.505 1.711 1.00 98.00 170 TYR A CA 1
ATOM 1268 C C . TYR A 1 170 ? -0.452 -10.236 0.199 1.00 98.00 170 TYR A C 1
ATOM 1270 O O . TYR A 1 170 ? -1.163 -10.960 -0.496 1.00 98.00 170 TYR A O 1
ATOM 1278 N N . LEU A 1 171 ? 0.306 -9.279 -0.351 1.00 97.19 171 LEU A N 1
ATOM 1279 C CA . LEU A 1 171 ? 0.318 -9.008 -1.801 1.00 97.19 171 LEU A CA 1
ATOM 1280 C C . LEU A 1 171 ? 0.727 -10.236 -2.632 1.00 97.19 171 LEU A C 1
ATOM 1282 O O . LEU A 1 171 ? 0.201 -10.440 -3.726 1.00 97.19 171 LEU A O 1
ATOM 1286 N N . LYS A 1 172 ? 1.613 -11.088 -2.099 1.00 96.69 172 LYS A N 1
ATOM 1287 C CA . LYS A 1 172 ? 2.013 -12.365 -2.724 1.00 96.69 172 LYS A CA 1
ATOM 1288 C C . LYS A 1 172 ? 0.877 -13.387 -2.824 1.00 96.69 172 LYS A C 1
ATOM 1290 O O . LYS A 1 172 ? 1.021 -14.361 -3.555 1.00 96.69 172 LYS A O 1
ATOM 1295 N N . THR A 1 173 ? -0.218 -13.191 -2.092 1.00 96.50 173 THR A N 1
ATOM 1296 C CA . THR A 1 173 ? -1.387 -14.084 -2.097 1.00 96.50 173 THR A CA 1
ATOM 1297 C C . TH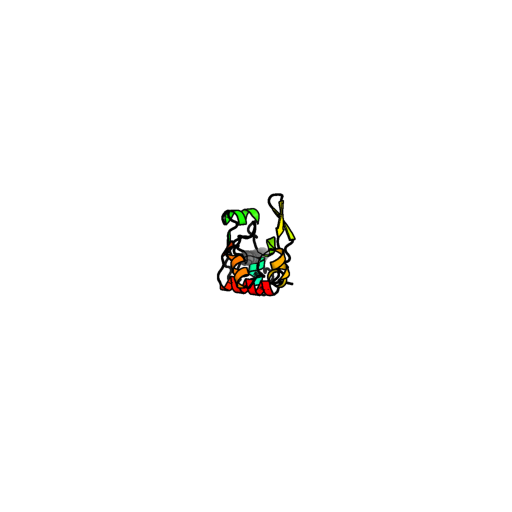R A 1 173 ? -2.504 -13.644 -3.044 1.00 96.50 173 THR A C 1
ATOM 1299 O O . THR A 1 173 ? -3.471 -14.384 -3.201 1.00 96.50 173 THR A O 1
ATOM 1302 N N . LEU A 1 174 ? -2.396 -12.461 -3.663 1.00 95.12 174 LEU A N 1
ATOM 1303 C CA . LEU A 1 174 ? -3.422 -11.940 -4.569 1.00 95.12 174 LEU A CA 1
ATOM 1304 C C . LEU A 1 174 ? -3.395 -12.661 -5.928 1.00 95.12 174 LEU A C 1
ATOM 1306 O O . LEU A 1 174 ? -2.323 -12.861 -6.501 1.00 95.12 174 LEU A O 1
ATOM 1310 N N . GLU A 1 175 ? -4.584 -12.983 -6.456 1.00 85.38 175 GLU A N 1
ATOM 1311 C CA . GLU A 1 175 ? -4.810 -13.752 -7.697 1.00 85.38 175 GLU A CA 1
ATOM 1312 C C . GLU A 1 175 ? -5.651 -13.020 -8.742 1.00 85.38 175 GLU A C 1
ATOM 1314 O O . GLU A 1 175 ? -6.593 -12.260 -8.421 1.00 85.38 175 GLU A O 1
#

pLDDT: mean 81.78, std 16.14, range [39.72, 98.56]

Foldseek 3Di:
DDDDPPPPPPVVVVVVVVVVVVVVVVVVVVVVVVPPPPPDDCPDPQPFQLLCCQFACAGPVRRHKAWAQPPPRVVCCVQVVNRDHNCVACNSLQQGAWDQGPNDTDTGHRLQLCCQQDCVNCVVVVHHRDDLVQVLCCQAVQAHRVRHHHDPPRIHIDDDPVSSVRNSVVSNVRD